Protein AF-A0A7W9LAC8-F1 (afdb_monomer_lite)

Foldseek 3Di:
DDLVVVQVVQLVVCVVVLPQEGAPEQSQDCADAQSNLVSLRHQEYAHHQHAHQDHACDPPPPDPGHHNVSNPNHNYYHHHNYNHPDDPPCVVVNPPDD

Structure (mmCIF, N/CA/C/O backbone):
data_AF-A0A7W9LAC8-F1
#
_entry.id   AF-A0A7W9LAC8-F1
#
loop_
_atom_site.group_PDB
_atom_site.id
_atom_site.type_symbol
_atom_site.label_atom_id
_atom_site.label_alt_id
_atom_site.label_comp_id
_atom_site.label_asym_id
_atom_site.label_entity_id
_atom_site.label_seq_id
_atom_site.pdbx_PDB_ins_code
_atom_site.Cartn_x
_atom_site.Cartn_y
_atom_site.Cartn_z
_atom_site.occupancy
_atom_site.B_iso_or_equiv
_atom_site.auth_seq_id
_atom_site.auth_comp_id
_atom_site.auth_asym_id
_atom_site.auth_atom_id
_atom_site.pdbx_PDB_model_num
ATOM 1 N N . MET A 1 1 ? -6.932 11.585 -19.093 1.00 49.31 1 MET A N 1
ATOM 2 C CA . MET A 1 1 ? -7.030 11.141 -17.689 1.00 49.31 1 MET A CA 1
ATOM 3 C C . MET A 1 1 ? -5.763 10.368 -17.395 1.00 49.31 1 MET A C 1
ATOM 5 O O . MET A 1 1 ? -5.555 9.341 -18.028 1.00 49.31 1 MET A O 1
ATOM 9 N N . SER A 1 2 ? -4.877 10.918 -16.569 1.00 64.19 2 SER A N 1
ATOM 10 C CA . SER A 1 2 ? -3.632 10.247 -16.183 1.00 64.19 2 SER A CA 1
ATOM 11 C C . SER A 1 2 ? -3.928 9.167 -15.140 1.00 64.19 2 SER A C 1
ATOM 13 O O . SER A 1 2 ? -4.868 9.310 -14.357 1.00 64.19 2 SER A O 1
ATOM 15 N N . LEU A 1 3 ? -3.148 8.085 -15.156 1.00 63.03 3 LEU A N 1
ATOM 16 C CA . LEU A 1 3 ? -3.225 6.961 -14.210 1.00 63.03 3 LEU A CA 1
ATOM 17 C C . LEU A 1 3 ? -3.219 7.452 -12.750 1.00 63.03 3 LEU A C 1
ATOM 19 O O . LEU A 1 3 ? -4.052 7.048 -11.942 1.00 63.03 3 LEU A O 1
ATOM 23 N N . ASP A 1 4 ? -2.346 8.425 -12.495 1.00 68.12 4 ASP A N 1
ATOM 24 C CA . ASP A 1 4 ? -2.119 9.121 -11.229 1.00 68.12 4 ASP A CA 1
ATOM 25 C C . ASP A 1 4 ? -3.419 9.665 -10.609 1.00 68.12 4 ASP A C 1
ATOM 27 O O . ASP A 1 4 ? -3.794 9.316 -9.493 1.00 68.12 4 ASP A O 1
ATOM 31 N N . SER A 1 5 ? -4.232 10.365 -11.406 1.00 78.06 5 SER A N 1
ATOM 32 C CA . SER A 1 5 ? -5.476 10.981 -10.931 1.00 78.06 5 SER A CA 1
ATOM 33 C C . SER A 1 5 ? -6.556 9.966 -10.534 1.00 78.06 5 SER A C 1
ATOM 35 O O . SER A 1 5 ? -7.478 10.296 -9.791 1.00 78.06 5 SER A O 1
ATOM 37 N N . THR A 1 6 ? -6.501 8.733 -11.052 1.00 86.88 6 THR A N 1
ATOM 38 C CA . THR A 1 6 ? -7.471 7.686 -10.679 1.00 86.88 6 THR A CA 1
ATOM 39 C C . THR A 1 6 ? -7.117 7.074 -9.332 1.00 86.88 6 THR A C 1
ATOM 41 O O . THR A 1 6 ? -8.005 6.805 -8.522 1.00 86.88 6 THR A O 1
ATOM 44 N N . VAL A 1 7 ? -5.822 6.880 -9.109 1.00 86.62 7 VAL A N 1
ATOM 45 C CA . VAL A 1 7 ? -5.238 6.308 -7.900 1.00 86.62 7 VAL A CA 1
ATOM 46 C C . VAL A 1 7 ? -5.436 7.260 -6.728 1.00 86.62 7 VAL A C 1
ATOM 48 O O . VAL A 1 7 ? -6.060 6.877 -5.740 1.00 86.62 7 VAL A O 1
ATOM 51 N N . GLU A 1 8 ? -5.023 8.520 -6.884 1.00 86.94 8 GLU A N 1
ATOM 52 C CA . GLU A 1 8 ? -5.220 9.565 -5.874 1.00 86.94 8 GLU A CA 1
ATOM 53 C C . GLU A 1 8 ? -6.693 9.707 -5.495 1.00 86.94 8 GLU A C 1
ATOM 55 O O . GLU A 1 8 ? -7.033 9.800 -4.320 1.00 86.94 8 GLU A O 1
ATOM 60 N N . ARG A 1 9 ? -7.596 9.642 -6.481 1.00 89.62 9 ARG A N 1
ATOM 61 C CA . ARG A 1 9 ? -9.035 9.720 -6.222 1.00 89.62 9 ARG A CA 1
ATOM 62 C C . ARG A 1 9 ? -9.536 8.553 -5.372 1.00 89.62 9 ARG A C 1
ATOM 64 O O . ARG A 1 9 ? -10.352 8.780 -4.488 1.00 89.62 9 ARG A O 1
ATOM 71 N N . ARG A 1 10 ? -9.080 7.322 -5.632 1.00 90.44 10 ARG A N 1
ATOM 72 C CA . ARG A 1 10 ? -9.482 6.147 -4.838 1.00 90.44 10 ARG A CA 1
ATOM 73 C C . ARG A 1 10 ? -8.922 6.203 -3.418 1.00 90.44 10 ARG A C 1
ATOM 75 O O . ARG A 1 10 ? -9.645 5.876 -2.485 1.00 90.44 10 ARG A O 1
ATOM 82 N N . ILE A 1 11 ? -7.687 6.672 -3.254 1.00 88.94 11 ILE A N 1
ATOM 83 C CA . ILE A 1 11 ? -7.063 6.878 -1.939 1.00 88.94 11 ILE A CA 1
ATOM 84 C C . ILE A 1 11 ? -7.814 7.960 -1.157 1.00 88.94 11 ILE A C 1
ATOM 86 O O . ILE A 1 11 ? -8.240 7.719 -0.034 1.00 88.94 11 ILE A O 1
ATOM 90 N N . ALA A 1 12 ? -8.046 9.126 -1.765 1.00 90.31 12 ALA A N 1
ATOM 91 C CA . ALA A 1 12 ? -8.780 10.221 -1.137 1.00 90.31 12 ALA A CA 1
ATOM 92 C C . ALA A 1 12 ? -10.215 9.816 -0.773 1.00 90.31 12 ALA A C 1
ATOM 94 O O . ALA A 1 12 ? -10.725 10.206 0.277 1.00 90.31 12 ALA A O 1
ATOM 95 N N . GLN A 1 13 ? -10.856 9.009 -1.621 1.00 90.88 13 GLN A N 1
ATOM 96 C CA . GLN A 1 13 ? -12.164 8.439 -1.336 1.00 90.88 13 GLN A CA 1
ATOM 97 C C . GLN A 1 13 ? -12.107 7.490 -0.132 1.00 90.88 13 GLN A C 1
ATOM 99 O O . GLN A 1 13 ? -12.872 7.686 0.804 1.00 90.88 13 GLN A O 1
ATOM 104 N N . ALA A 1 14 ? -11.177 6.532 -0.107 1.00 90.31 14 ALA A N 1
ATOM 105 C CA . ALA A 1 14 ? -11.012 5.616 1.022 1.00 90.31 14 ALA A CA 1
ATOM 106 C C . ALA A 1 14 ? -10.705 6.356 2.333 1.00 90.31 14 ALA A C 1
ATOM 108 O O . ALA A 1 14 ? -11.239 5.992 3.375 1.00 90.31 14 ALA A O 1
ATOM 109 N N . LEU A 1 15 ? -9.917 7.432 2.278 1.00 87.94 15 LEU A N 1
ATOM 110 C CA . LEU A 1 15 ? -9.624 8.277 3.435 1.00 87.94 15 LEU A CA 1
ATOM 111 C C . LEU A 1 15 ? -10.872 9.030 3.919 1.00 87.94 15 LEU A C 1
ATOM 113 O O . LEU A 1 15 ? -11.128 9.111 5.115 1.00 87.94 15 LEU A O 1
ATOM 117 N N . THR A 1 16 ? -11.664 9.566 2.987 1.00 89.50 16 THR A N 1
ATOM 118 C CA . THR A 1 16 ? -12.892 10.321 3.295 1.00 89.50 16 THR A CA 1
ATOM 119 C C . THR A 1 16 ? -13.995 9.415 3.838 1.00 89.50 16 THR A C 1
ATOM 121 O O . THR A 1 16 ? -14.729 9.806 4.742 1.00 89.50 16 THR A O 1
ATOM 124 N N . GLU A 1 17 ? -14.121 8.212 3.285 1.00 90.19 17 GLU A N 1
ATOM 125 C CA . GLU A 1 17 ? -15.122 7.221 3.689 1.00 90.19 17 GLU A CA 1
ATOM 126 C C . GLU A 1 17 ? -14.640 6.338 4.846 1.00 90.19 17 GLU A C 1
ATOM 128 O O . GLU A 1 17 ? -15.409 5.515 5.335 1.00 90.19 17 GLU A O 1
ATOM 133 N N . ASN A 1 18 ? -13.392 6.522 5.293 1.00 86.69 18 ASN A N 1
ATOM 134 C CA . ASN A 1 18 ? -12.725 5.677 6.280 1.00 86.69 18 ASN A CA 1
ATOM 135 C C . ASN A 1 18 ? -12.894 4.185 5.944 1.00 86.69 18 ASN A C 1
ATOM 137 O O . ASN A 1 18 ? -13.268 3.377 6.793 1.00 86.69 18 ASN A O 1
ATOM 141 N N . ALA A 1 19 ? -12.693 3.857 4.668 1.00 89.19 19 ALA A N 1
ATOM 142 C CA . ALA A 1 19 ? -12.934 2.528 4.143 1.00 89.19 19 ALA A CA 1
ATOM 143 C C . ALA A 1 19 ? -11.955 1.527 4.759 1.00 89.19 19 ALA A C 1
ATOM 145 O O . ALA A 1 19 ? -10.764 1.806 4.853 1.00 89.19 19 ALA A O 1
ATOM 146 N N . ASP A 1 20 ? -12.445 0.336 5.090 1.00 90.56 20 ASP A N 1
ATOM 147 C CA . ASP A 1 20 ? -11.596 -0.773 5.530 1.00 90.56 20 ASP A CA 1
ATOM 148 C C . ASP A 1 20 ? -10.841 -1.411 4.349 1.00 90.56 20 ASP A C 1
ATOM 150 O O . ASP A 1 20 ? -9.792 -2.023 4.517 1.00 90.56 20 ASP A O 1
ATOM 154 N N . VAL A 1 21 ? -11.359 -1.259 3.126 1.00 90.75 21 VAL A N 1
ATOM 155 C CA . VAL A 1 21 ? -10.835 -1.920 1.925 1.00 90.75 21 VAL A CA 1
ATOM 156 C C . VAL A 1 21 ? -10.465 -0.895 0.861 1.00 90.75 21 VAL A C 1
ATOM 158 O O . VAL A 1 21 ? -11.325 -0.171 0.357 1.00 90.75 21 VAL A O 1
ATOM 161 N N . LEU A 1 22 ? -9.198 -0.892 0.445 1.00 91.06 22 LEU A N 1
ATOM 162 C CA . LEU A 1 22 ? -8.709 -0.107 -0.683 1.00 91.06 22 LEU A CA 1
ATOM 163 C C . LEU A 1 22 ? -8.446 -1.012 -1.892 1.00 91.06 22 LEU A C 1
ATOM 165 O O . LEU A 1 22 ? -7.498 -1.795 -1.918 1.00 91.06 22 LEU A O 1
ATOM 169 N N . ASP A 1 23 ? -9.259 -0.859 -2.936 1.00 91.19 23 ASP A N 1
ATOM 170 C CA . ASP A 1 23 ? -9.032 -1.514 -4.225 1.00 91.19 23 ASP A CA 1
ATOM 171 C C . ASP A 1 23 ? -8.273 -0.569 -5.164 1.00 91.19 23 ASP A C 1
ATOM 173 O O . ASP A 1 23 ? -8.758 0.505 -5.515 1.00 91.19 23 ASP A O 1
ATOM 177 N N . LEU A 1 24 ? -7.092 -0.976 -5.612 1.00 89.25 24 LEU A N 1
ATOM 178 C CA . LEU A 1 24 ? -6.276 -0.332 -6.644 1.00 89.25 24 LEU A CA 1
ATOM 179 C C . LEU A 1 24 ? -5.939 -1.324 -7.771 1.00 89.25 24 LEU A C 1
ATOM 181 O O . LEU A 1 24 ? -4.929 -1.186 -8.462 1.00 89.25 24 LEU A O 1
ATOM 185 N N . ALA A 1 25 ? -6.780 -2.337 -7.965 1.00 89.88 25 ALA A N 1
ATOM 186 C CA . ALA A 1 25 ? -6.556 -3.397 -8.930 1.00 89.88 25 ALA A CA 1
ATOM 187 C C . ALA A 1 25 ? -6.660 -2.903 -10.381 1.00 89.88 25 ALA A C 1
ATOM 189 O O . ALA A 1 25 ? -7.532 -2.097 -10.716 1.00 89.88 25 ALA A O 1
ATOM 190 N N . GLY A 1 26 ? -5.819 -3.434 -11.273 1.00 88.75 26 GLY A N 1
ATOM 191 C CA . GLY A 1 26 ? -5.937 -3.168 -12.713 1.00 88.75 26 GLY A CA 1
ATOM 192 C C . GLY A 1 26 ? -5.560 -1.746 -13.135 1.00 88.75 26 GLY A C 1
ATOM 193 O O . GLY A 1 26 ? -5.883 -1.328 -14.249 1.00 88.75 26 GLY A O 1
ATOM 194 N N . LEU A 1 27 ? -4.894 -0.986 -12.266 1.00 88.19 27 LEU A N 1
ATOM 195 C CA . LEU A 1 27 ? -4.510 0.402 -12.510 1.00 88.19 27 LEU A CA 1
ATOM 196 C C . LEU A 1 27 ? -3.126 0.539 -13.148 1.00 88.19 27 LEU A C 1
ATOM 198 O O . LEU A 1 27 ? -2.624 1.649 -13.209 1.00 88.19 27 LEU A O 1
ATOM 202 N N . ARG A 1 28 ? -2.513 -0.549 -13.640 1.00 87.25 28 ARG A N 1
ATOM 203 C CA . ARG A 1 28 ? -1.164 -0.562 -14.242 1.00 87.25 28 ARG A CA 1
ATOM 204 C C . ARG A 1 28 ? -0.109 0.157 -13.386 1.00 87.25 28 ARG A C 1
ATOM 206 O O . ARG A 1 28 ? 0.807 0.765 -13.931 1.00 87.25 28 ARG A O 1
ATOM 213 N N . LEU A 1 29 ? -0.249 0.107 -12.061 1.00 83.94 29 LEU A N 1
ATOM 214 C CA . LEU A 1 29 ? 0.738 0.656 -11.136 1.00 83.94 29 LEU A CA 1
ATOM 215 C C . LEU A 1 29 ? 2.074 -0.040 -11.359 1.00 83.94 29 LEU A C 1
ATOM 217 O O . LEU A 1 29 ? 2.146 -1.252 -11.229 1.00 83.94 29 LEU A O 1
ATOM 221 N N . GLU A 1 30 ? 3.125 0.719 -11.639 1.00 83.62 30 GLU A N 1
ATOM 222 C CA . GLU A 1 30 ? 4.500 0.203 -11.593 1.00 83.62 30 GLU A CA 1
ATOM 223 C C . GLU A 1 30 ? 5.035 0.165 -10.154 1.00 83.62 30 GLU A C 1
ATOM 225 O O . GLU A 1 30 ? 5.958 -0.580 -9.836 1.00 83.62 30 GLU A O 1
ATOM 230 N N . ARG A 1 31 ? 4.456 0.996 -9.278 1.00 77.88 31 ARG A N 1
ATOM 231 C CA . ARG A 1 31 ? 4.865 1.205 -7.887 1.00 77.88 31 ARG A CA 1
ATOM 232 C C . ARG A 1 31 ? 3.643 1.498 -7.024 1.00 77.88 31 ARG A C 1
ATOM 234 O O . ARG A 1 31 ? 2.650 2.036 -7.520 1.00 77.88 31 ARG A O 1
ATOM 241 N N . VAL A 1 32 ? 3.730 1.182 -5.735 1.00 79.00 32 VAL A N 1
ATOM 242 C CA . VAL A 1 32 ? 2.701 1.571 -4.764 1.00 79.00 32 VAL A CA 1
ATOM 243 C C . VAL A 1 32 ? 2.856 3.069 -4.447 1.00 79.00 32 VAL A C 1
ATOM 245 O O . VAL A 1 32 ? 3.973 3.519 -4.197 1.00 79.00 32 VAL A O 1
ATOM 248 N N . PRO A 1 33 ? 1.784 3.873 -4.503 1.00 79.00 33 PRO A N 1
ATOM 249 C CA . PRO A 1 33 ? 1.849 5.316 -4.250 1.00 79.00 33 PRO A CA 1
ATOM 250 C C . PRO A 1 33 ? 2.019 5.639 -2.755 1.00 79.00 33 PRO A C 1
ATOM 252 O O . PRO A 1 33 ? 1.436 4.971 -1.900 1.00 79.00 33 PRO A O 1
ATOM 255 N N . GLU A 1 34 ? 2.762 6.706 -2.426 1.00 76.69 34 GLU A N 1
ATOM 256 C CA . GLU A 1 34 ? 3.060 7.064 -1.024 1.00 76.69 34 GLU A CA 1
ATOM 257 C C . GLU A 1 34 ? 1.816 7.440 -0.219 1.00 76.69 34 GLU A C 1
ATOM 259 O O . GLU A 1 34 ? 1.767 7.163 0.975 1.00 76.69 34 GLU A O 1
ATOM 264 N N . SER A 1 35 ? 0.801 8.018 -0.863 1.00 81.06 35 SER A N 1
ATOM 265 C CA . SER A 1 35 ? -0.435 8.457 -0.206 1.00 81.06 35 SER A CA 1
ATOM 266 C C . SER A 1 35 ? -1.224 7.305 0.419 1.00 81.06 35 SER A C 1
ATOM 268 O O . SER A 1 35 ? -2.034 7.535 1.310 1.00 81.06 35 SER A O 1
ATOM 270 N N . VAL A 1 36 ? -0.968 6.051 0.020 1.00 81.25 36 VAL A N 1
ATOM 271 C CA . VAL A 1 36 ? -1.574 4.882 0.679 1.00 81.25 36 VAL A CA 1
ATOM 272 C C . VAL A 1 36 ? -1.158 4.807 2.149 1.00 81.25 36 VAL A C 1
ATOM 274 O O . VAL A 1 36 ? -1.961 4.377 2.965 1.00 81.25 36 VAL A O 1
ATOM 277 N N . ARG A 1 37 ? 0.029 5.305 2.531 1.00 78.44 37 ARG A N 1
ATOM 278 C CA . ARG A 1 37 ? 0.477 5.319 3.936 1.00 78.44 37 ARG A CA 1
ATOM 279 C C . ARG A 1 37 ? -0.443 6.113 4.868 1.00 78.44 37 ARG A C 1
ATOM 281 O O . ARG A 1 37 ? -0.373 5.927 6.076 1.00 78.44 37 ARG A O 1
ATOM 288 N N . GLU A 1 38 ? -1.239 7.036 4.326 1.00 81.81 38 GLU A N 1
ATOM 289 C CA . GLU A 1 38 ? -2.169 7.858 5.109 1.00 81.81 38 GLU A CA 1
ATOM 290 C C . GLU A 1 38 ? -3.428 7.079 5.510 1.00 81.81 38 GLU A C 1
ATOM 292 O O . GLU A 1 38 ? -4.142 7.481 6.426 1.00 81.81 38 GLU A O 1
ATOM 297 N N . LEU A 1 39 ? -3.686 5.937 4.865 1.00 84.62 39 LEU A N 1
ATOM 298 C CA . LEU A 1 39 ? -4.822 5.064 5.138 1.00 84.62 39 LEU A CA 1
ATOM 299 C C . LEU A 1 39 ? -4.528 4.142 6.328 1.00 84.62 39 LEU A C 1
ATOM 301 O O . LEU A 1 39 ? -4.507 2.926 6.208 1.00 84.62 39 LEU A O 1
ATOM 305 N N . THR A 1 40 ? -4.310 4.703 7.511 1.00 82.88 40 THR A N 1
ATOM 306 C CA . THR A 1 40 ? -3.946 3.923 8.712 1.00 82.88 40 THR A CA 1
ATOM 307 C C . THR A 1 40 ? -5.044 2.955 9.186 1.00 82.88 40 THR A C 1
ATOM 309 O O . THR A 1 40 ? -4.775 2.042 9.970 1.00 82.88 40 THR A O 1
ATOM 312 N N . GLY A 1 41 ? -6.280 3.149 8.714 1.00 84.12 41 GLY A N 1
ATOM 313 C CA . GLY A 1 41 ? -7.454 2.355 9.074 1.00 84.12 41 GLY A CA 1
ATOM 314 C C . GLY A 1 41 ? -7.837 1.246 8.093 1.00 84.12 41 GLY A C 1
ATOM 315 O O . GLY A 1 41 ? -8.778 0.523 8.398 1.00 84.12 41 GLY A O 1
ATOM 316 N N . ILE A 1 42 ? -7.163 1.093 6.942 1.00 89.62 42 ILE A N 1
ATOM 317 C CA . ILE A 1 42 ? -7.510 -0.003 6.021 1.00 89.62 42 ILE A CA 1
ATOM 318 C C . ILE A 1 42 ? -7.021 -1.339 6.580 1.00 89.62 42 ILE A C 1
ATOM 320 O O . ILE A 1 42 ? -5.894 -1.445 7.062 1.00 89.62 42 ILE A O 1
ATOM 324 N N . THR A 1 43 ? -7.861 -2.358 6.455 1.00 88.62 43 THR A N 1
ATOM 325 C CA . THR A 1 43 ? -7.545 -3.753 6.765 1.00 88.62 43 THR A CA 1
ATOM 326 C C . THR A 1 43 ? -7.210 -4.548 5.512 1.00 88.62 43 THR A C 1
ATOM 328 O O . THR A 1 43 ? -6.455 -5.510 5.595 1.00 88.62 43 THR A O 1
ATOM 331 N N . GLN A 1 44 ? -7.690 -4.136 4.333 1.00 88.19 44 GLN A N 1
ATOM 332 C CA . GLN A 1 44 ? -7.416 -4.838 3.076 1.00 88.19 44 GLN A CA 1
ATOM 333 C C . GLN A 1 44 ? -6.932 -3.888 1.977 1.00 88.19 44 GLN A C 1
ATOM 335 O O . GLN A 1 44 ? -7.581 -2.886 1.668 1.00 88.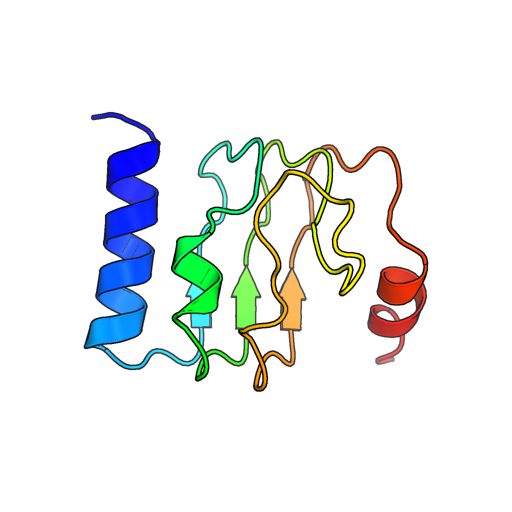19 44 GLN A O 1
ATOM 340 N N . LEU A 1 45 ? -5.828 -4.240 1.318 1.00 88.00 45 LEU A N 1
ATOM 341 C CA . LEU A 1 45 ? -5.261 -3.511 0.185 1.00 88.00 45 LEU A CA 1
ATOM 342 C C . LEU A 1 45 ? -5.138 -4.434 -1.028 1.00 88.00 45 LEU A C 1
ATOM 344 O O . LEU A 1 45 ? -4.349 -5.374 -1.039 1.00 88.00 45 LEU A O 1
ATOM 348 N N . ARG A 1 46 ? -5.891 -4.137 -2.091 1.00 89.75 46 ARG A N 1
ATOM 349 C CA . ARG A 1 46 ? -5.878 -4.921 -3.333 1.00 89.75 46 ARG A CA 1
ATOM 350 C C . ARG A 1 46 ? -5.129 -4.189 -4.431 1.00 89.75 46 ARG A C 1
ATOM 352 O O . ARG A 1 46 ? -5.616 -3.219 -4.997 1.00 89.75 46 ARG A O 1
ATOM 359 N N . LEU A 1 47 ? -3.965 -4.706 -4.782 1.00 86.31 47 LEU A N 1
ATOM 360 C CA . LEU A 1 47 ? -3.075 -4.233 -5.838 1.00 86.31 47 LEU A CA 1
ATOM 361 C C . LEU A 1 47 ? -2.969 -5.234 -6.996 1.00 86.31 47 LEU A C 1
ATOM 363 O O . LEU A 1 47 ? -2.057 -5.128 -7.816 1.00 86.31 47 LEU A O 1
ATOM 367 N N . ARG A 1 48 ? -3.891 -6.193 -7.101 1.00 87.12 48 ARG A N 1
ATOM 368 C CA . ARG A 1 48 ? -3.865 -7.217 -8.150 1.00 87.12 48 ARG A CA 1
ATOM 369 C C . ARG A 1 48 ? -3.918 -6.659 -9.578 1.00 87.12 48 ARG A C 1
ATOM 371 O O . ARG A 1 48 ? -4.507 -5.606 -9.825 1.00 87.12 48 ARG A O 1
ATOM 378 N N . PHE A 1 49 ? -3.376 -7.403 -10.539 1.00 89.44 49 PHE A N 1
ATOM 379 C CA . PHE A 1 49 ? -3.357 -7.038 -11.965 1.00 89.44 49 PHE A CA 1
ATOM 380 C C . PHE A 1 49 ? -2.727 -5.661 -12.246 1.00 89.44 49 PHE A C 1
ATOM 382 O O . PHE A 1 49 ? -3.210 -4.900 -13.089 1.00 89.44 49 PHE A O 1
ATOM 389 N N . ASN A 1 50 ? -1.666 -5.316 -11.522 1.00 88.88 50 ASN A N 1
ATOM 390 C CA . ASN A 1 50 ? -0.857 -4.134 -11.799 1.00 88.88 50 ASN A CA 1
ATOM 391 C C . ASN A 1 50 ? 0.488 -4.544 -12.435 1.00 88.88 50 ASN A C 1
ATOM 393 O O . ASN A 1 50 ? 0.664 -5.676 -12.874 1.00 88.88 50 ASN A O 1
ATOM 397 N N . LEU A 1 51 ? 1.409 -3.595 -12.578 1.00 87.12 51 LEU A N 1
ATOM 398 C CA . LEU A 1 51 ? 2.751 -3.800 -13.132 1.00 87.12 51 LEU A CA 1
ATOM 399 C C . LEU A 1 51 ? 3.817 -3.628 -12.042 1.00 87.12 51 LEU A C 1
ATOM 401 O O . LEU A 1 51 ? 4.939 -3.220 -12.331 1.00 87.12 51 LEU A O 1
ATOM 405 N N . ILE A 1 52 ? 3.448 -3.885 -10.783 1.00 83.50 52 ILE A N 1
ATOM 406 C CA . ILE A 1 52 ? 4.315 -3.628 -9.640 1.00 83.50 52 ILE A CA 1
ATOM 407 C C . ILE A 1 52 ? 5.481 -4.603 -9.712 1.00 83.50 52 ILE A C 1
ATOM 409 O O . ILE A 1 52 ? 5.275 -5.810 -9.817 1.00 83.50 52 ILE A O 1
ATOM 413 N N . VAL A 1 53 ? 6.689 -4.057 -9.682 1.00 77.62 53 VAL A N 1
ATOM 414 C CA . VAL A 1 53 ? 7.943 -4.822 -9.707 1.00 77.62 53 VAL A CA 1
ATOM 415 C C . VAL A 1 53 ? 8.516 -5.039 -8.311 1.00 77.62 53 VAL A C 1
ATOM 417 O O . VAL A 1 53 ? 9.135 -6.068 -8.067 1.00 77.62 53 VAL A O 1
ATOM 420 N N . GLU A 1 54 ? 8.244 -4.126 -7.377 1.00 70.38 54 GLU A N 1
ATOM 421 C CA . GLU A 1 54 ? 8.602 -4.265 -5.964 1.00 70.38 54 GLU A CA 1
ATOM 422 C C . GLU A 1 54 ? 7.449 -3.802 -5.067 1.00 70.38 54 GLU A C 1
ATOM 424 O O . GLU A 1 54 ? 6.782 -2.803 -5.360 1.00 70.38 54 GLU A O 1
ATOM 429 N N . VAL A 1 55 ? 7.226 -4.502 -3.952 1.00 66.00 55 VAL A N 1
ATOM 430 C CA . VAL A 1 55 ? 6.315 -4.036 -2.900 1.00 66.00 55 VAL A CA 1
ATOM 431 C C . VAL A 1 55 ? 7.158 -3.477 -1.748 1.00 66.00 55 VAL A C 1
ATOM 433 O O . VAL A 1 55 ? 7.758 -4.253 -1.001 1.00 66.00 55 VAL A O 1
ATOM 436 N N . PRO A 1 56 ? 7.237 -2.148 -1.586 1.00 60.69 56 PRO A N 1
ATOM 437 C CA . PRO A 1 56 ? 8.040 -1.523 -0.538 1.00 60.69 56 PRO A CA 1
ATOM 438 C C . PRO A 1 56 ? 7.390 -1.704 0.845 1.00 60.69 56 PRO A C 1
ATOM 440 O O . PRO A 1 56 ? 6.543 -0.918 1.272 1.00 60.69 56 PRO A O 1
ATOM 443 N N . ILE A 1 57 ? 7.789 -2.754 1.568 1.00 57.56 57 ILE A N 1
ATOM 444 C CA . ILE A 1 57 ? 7.356 -2.998 2.966 1.00 57.56 57 ILE A CA 1
ATOM 445 C C . ILE A 1 57 ? 8.541 -2.981 3.946 1.00 57.56 57 ILE A C 1
ATOM 447 O O . ILE A 1 57 ? 8.427 -3.345 5.112 1.00 57.56 57 ILE A O 1
ATOM 451 N N . GLY A 1 58 ? 9.702 -2.502 3.497 1.00 48.19 58 GLY A N 1
ATOM 452 C CA . GLY A 1 58 ? 10.865 -2.305 4.353 1.00 48.19 58 GLY A CA 1
ATOM 453 C C . GLY A 1 58 ? 10.737 -1.046 5.215 1.00 48.19 58 GLY A C 1
ATOM 454 O O . GLY A 1 58 ? 10.555 0.055 4.702 1.00 48.19 58 GLY A O 1
ATOM 455 N N . TRP A 1 59 ? 10.921 -1.203 6.529 1.00 46.47 59 TRP A N 1
ATOM 456 C CA . TRP A 1 59 ? 11.360 -0.147 7.461 1.00 46.47 59 TRP A CA 1
ATOM 457 C C . TRP A 1 59 ? 12.803 0.306 7.174 1.00 46.47 59 TRP A C 1
ATOM 459 O O . TRP A 1 59 ? 13.324 1.216 7.823 1.00 46.47 59 TRP A O 1
ATOM 469 N N . GLU A 1 60 ? 13.465 -0.333 6.207 1.00 43.28 60 GLU A N 1
ATOM 470 C CA . GLU A 1 60 ? 14.759 0.093 5.714 1.00 43.28 60 GLU A CA 1
ATOM 471 C C . GLU A 1 60 ? 14.647 1.447 5.021 1.00 43.28 60 GLU A C 1
ATOM 473 O O . GLU A 1 60 ? 14.141 1.584 3.913 1.00 43.28 60 GLU A O 1
ATOM 478 N N . SER A 1 61 ? 1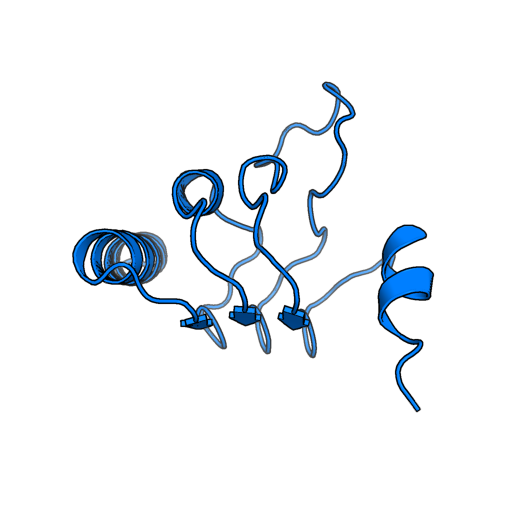5.229 2.449 5.670 1.00 44.28 61 SER A N 1
ATOM 479 C CA . SER A 1 61 ? 15.389 3.820 5.183 1.00 44.28 61 SER A CA 1
ATOM 480 C C . SER A 1 61 ? 16.126 3.948 3.832 1.00 44.28 61 SER A C 1
ATOM 482 O O . SER A 1 61 ? 16.307 5.069 3.360 1.00 44.28 61 SER A O 1
ATOM 484 N N . SER A 1 62 ? 16.577 2.838 3.236 1.00 48.81 62 SER A N 1
ATOM 485 C CA . SER A 1 62 ? 17.276 2.778 1.948 1.00 48.81 62 SER A CA 1
ATOM 486 C C . SER A 1 62 ? 16.369 2.497 0.751 1.00 48.81 62 SER A C 1
ATOM 488 O O . SER A 1 62 ? 16.851 2.637 -0.373 1.00 48.81 62 SER A O 1
ATOM 490 N N . VAL A 1 63 ? 15.091 2.130 0.932 1.00 51.84 63 VAL A N 1
ATOM 491 C CA . VAL A 1 63 ? 14.193 1.997 -0.227 1.00 51.84 63 VAL A CA 1
ATOM 492 C C . VAL A 1 63 ? 13.772 3.390 -0.722 1.00 51.84 63 VAL A C 1
ATOM 494 O O . VAL A 1 63 ? 13.184 4.164 0.033 1.00 51.84 63 VAL A O 1
ATOM 497 N N . PRO A 1 64 ? 14.070 3.760 -1.983 1.00 47.44 64 PRO A N 1
ATOM 498 C CA . PRO A 1 64 ? 13.748 5.084 -2.519 1.00 47.44 64 PRO A CA 1
ATOM 499 C C . PRO A 1 64 ? 12.255 5.264 -2.852 1.00 47.44 64 PRO A C 1
ATOM 501 O O . PRO A 1 64 ? 11.866 6.332 -3.330 1.00 47.44 64 PRO A O 1
ATOM 504 N N . TYR A 1 65 ? 11.416 4.247 -2.619 1.00 50.88 65 TYR A N 1
ATOM 505 C CA . TYR A 1 65 ? 9.994 4.251 -2.959 1.00 50.88 65 TYR A CA 1
ATOM 506 C C . TYR A 1 65 ? 9.098 3.940 -1.746 1.00 50.88 65 TYR A C 1
ATOM 508 O O . TYR A 1 65 ? 9.505 3.285 -0.792 1.00 50.88 65 TYR A O 1
ATOM 516 N N . ALA A 1 66 ? 7.885 4.498 -1.800 1.00 54.31 66 ALA A N 1
ATOM 517 C CA . ALA A 1 66 ? 6.850 4.599 -0.766 1.00 54.31 66 ALA A CA 1
ATOM 518 C C . ALA A 1 66 ? 6.776 3.458 0.265 1.00 54.31 66 ALA A C 1
ATOM 520 O O . ALA A 1 66 ? 6.412 2.351 -0.079 1.00 54.31 66 ALA A O 1
ATOM 521 N N . SER A 1 67 ? 6.986 3.732 1.553 1.00 61.78 67 SER A N 1
ATOM 522 C CA . SER A 1 67 ? 6.834 2.713 2.603 1.00 61.78 67 SER A CA 1
ATOM 523 C C . SER A 1 67 ? 5.363 2.465 2.973 1.00 61.78 67 SER A C 1
ATOM 525 O O . SER A 1 67 ? 4.630 3.413 3.267 1.00 61.78 67 SER A O 1
ATOM 527 N N . LEU A 1 68 ? 4.950 1.194 3.048 1.00 67.56 68 LEU A N 1
ATOM 528 C CA . LEU A 1 68 ? 3.655 0.781 3.616 1.00 67.56 68 LEU A CA 1
ATOM 529 C C . LEU A 1 68 ? 3.617 0.795 5.155 1.00 67.56 68 LEU A C 1
ATOM 531 O O . LEU A 1 68 ? 2.604 0.430 5.742 1.00 67.56 68 LEU A O 1
ATOM 535 N N . ALA A 1 69 ? 4.673 1.275 5.822 1.00 63.41 69 ALA A N 1
ATOM 536 C CA . ALA A 1 69 ? 4.770 1.320 7.285 1.00 63.41 69 ALA A CA 1
ATOM 537 C C . ALA A 1 69 ? 3.650 2.117 7.990 1.00 63.41 69 ALA A C 1
ATOM 539 O O . ALA A 1 69 ? 3.465 1.968 9.194 1.00 63.41 69 ALA A O 1
ATOM 540 N N . GLY A 1 70 ? 2.906 2.965 7.271 1.00 65.69 70 GLY A N 1
ATOM 541 C CA . GLY A 1 70 ? 1.746 3.681 7.819 1.00 65.69 70 GLY A CA 1
ATOM 542 C C . GLY A 1 70 ? 0.482 2.825 7.959 1.00 65.69 70 GLY A C 1
ATOM 543 O O . GLY A 1 70 ? -0.429 3.193 8.696 1.00 65.69 70 GLY A O 1
ATOM 544 N N . LEU A 1 71 ? 0.419 1.670 7.297 1.00 76.19 71 LEU A N 1
ATOM 545 C CA . LEU A 1 71 ? -0.750 0.794 7.290 1.00 76.19 71 LEU A CA 1
ATOM 546 C C . LEU A 1 71 ? -0.767 -0.139 8.510 1.00 76.19 71 LEU A C 1
ATOM 548 O O . LEU A 1 71 ? -0.681 -1.356 8.381 1.00 76.19 71 LEU A O 1
ATOM 552 N N . SER A 1 72 ? -0.860 0.430 9.712 1.00 75.75 72 SER A N 1
ATOM 553 C CA . SER A 1 72 ? -0.773 -0.330 10.969 1.00 75.75 72 SER A CA 1
ATOM 554 C C . SER A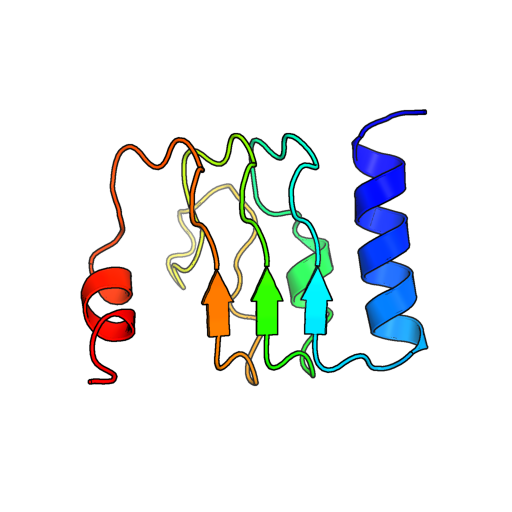 1 72 ? -1.884 -1.362 11.171 1.00 75.75 72 SER A C 1
ATOM 556 O O . SER A 1 72 ? -1.722 -2.263 11.987 1.00 75.75 72 SER A O 1
ATOM 558 N N . SER A 1 73 ? -3.011 -1.199 10.476 1.00 83.25 73 SER A N 1
ATOM 559 C CA . SER A 1 73 ? -4.203 -2.045 10.614 1.00 83.25 73 SER A CA 1
ATOM 560 C C . SER A 1 73 ? -4.376 -3.024 9.449 1.00 83.25 73 SER A C 1
ATOM 562 O O . SER A 1 73 ? -5.403 -3.689 9.381 1.00 83.25 73 SER A O 1
ATOM 564 N N . LEU A 1 74 ? -3.412 -3.091 8.521 1.00 82.44 74 LEU A N 1
ATOM 565 C CA . LEU A 1 74 ? -3.519 -3.930 7.332 1.00 82.44 74 LEU A CA 1
ATOM 566 C C . LEU A 1 74 ? -3.378 -5.408 7.698 1.00 82.44 74 LEU A C 1
ATOM 568 O O . LEU A 1 74 ? -2.353 -5.830 8.226 1.00 82.44 74 LEU A O 1
ATOM 572 N N . GLU A 1 75 ? -4.401 -6.181 7.361 1.00 84.06 75 GLU A N 1
ATOM 573 C CA . GLU A 1 75 ? -4.478 -7.627 7.563 1.00 84.06 75 GLU A CA 1
ATOM 574 C C . GLU A 1 75 ? -4.276 -8.378 6.240 1.00 84.06 75 GLU A C 1
ATOM 576 O O . GLU A 1 75 ? -3.631 -9.421 6.211 1.00 84.06 75 GLU A O 1
ATOM 581 N N . GLU A 1 76 ? -4.771 -7.828 5.124 1.00 83.25 76 GLU A N 1
ATOM 582 C CA . GLU A 1 76 ? -4.725 -8.468 3.807 1.00 83.25 76 GLU A CA 1
ATOM 583 C C . GLU A 1 76 ? -4.061 -7.564 2.760 1.00 83.25 76 GLU A C 1
ATOM 585 O O . GLU A 1 76 ? -4.469 -6.420 2.539 1.00 83.25 76 GLU A O 1
ATOM 590 N N . LEU A 1 77 ? -3.067 -8.104 2.054 1.00 82.88 77 LEU A N 1
ATOM 591 C CA . LEU A 1 77 ? -2.401 -7.445 0.934 1.00 82.88 77 LEU A CA 1
ATOM 592 C C . LEU A 1 77 ? -2.410 -8.354 -0.297 1.00 82.88 77 LEU A C 1
ATOM 594 O O . LEU A 1 77 ? -1.621 -9.290 -0.397 1.00 82.88 77 LEU A O 1
ATOM 598 N N . ASP A 1 78 ? -3.265 -8.045 -1.269 1.00 84.44 78 ASP A N 1
ATOM 599 C CA . ASP A 1 78 ? -3.343 -8.800 -2.521 1.00 84.44 78 ASP A CA 1
ATOM 600 C C . ASP A 1 78 ? -2.516 -8.121 -3.616 1.00 84.44 78 ASP A C 1
ATOM 602 O O . ASP A 1 78 ? -2.930 -7.126 -4.209 1.00 84.44 78 ASP A O 1
ATOM 606 N N . VAL A 1 79 ? -1.351 -8.687 -3.923 1.00 79.94 79 VAL A N 1
ATOM 607 C CA . VAL A 1 79 ? -0.463 -8.244 -5.011 1.00 79.94 79 VAL A CA 1
ATOM 608 C C . VAL A 1 79 ? -0.434 -9.239 -6.176 1.00 79.94 79 VAL A C 1
ATOM 610 O O . VAL A 1 79 ? 0.491 -9.234 -6.987 1.00 79.94 79 VAL A O 1
ATOM 613 N N . SER A 1 80 ? -1.463 -10.072 -6.313 1.00 82.81 80 SER A N 1
ATOM 614 C CA . SER A 1 80 ? -1.528 -11.123 -7.333 1.00 82.81 80 SER A CA 1
ATOM 615 C C . SER A 1 80 ? -1.550 -10.571 -8.762 1.00 82.81 80 SER A C 1
ATOM 617 O O . SER A 1 80 ? -2.229 -9.594 -9.069 1.00 82.81 80 SER A O 1
ATOM 619 N N . GLY A 1 81 ? -0.845 -11.213 -9.695 1.00 80.88 81 GLY A N 1
ATOM 620 C CA . GLY A 1 81 ? -0.816 -10.755 -11.091 1.00 80.88 81 GLY A CA 1
ATOM 621 C C . GLY A 1 81 ? -0.078 -9.426 -11.288 1.00 80.88 81 GLY A C 1
ATOM 622 O O . GLY A 1 81 ? -0.422 -8.673 -12.196 1.00 80.88 81 GLY A O 1
ATOM 623 N N . ASN A 1 82 ? 0.891 -9.138 -10.417 1.00 84.44 82 ASN A N 1
ATOM 624 C CA . ASN A 1 82 ? 1.933 -8.136 -10.625 1.00 84.44 82 ASN A CA 1
ATOM 625 C C . ASN A 1 82 ? 3.183 -8.757 -11.262 1.00 84.44 82 ASN A C 1
ATOM 627 O O . ASN A 1 82 ? 3.244 -9.968 -11.468 1.00 84.44 82 ASN A O 1
ATOM 631 N N . ASN A 1 83 ? 4.180 -7.926 -11.563 1.00 83.44 83 ASN A N 1
ATOM 632 C CA . ASN A 1 83 ? 5.457 -8.345 -12.139 1.00 83.44 83 ASN A CA 1
ATOM 633 C C . ASN A 1 83 ? 6.558 -8.406 -11.067 1.00 83.44 83 ASN A C 1
ATOM 635 O O . ASN A 1 83 ? 7.665 -7.922 -11.289 1.00 83.44 83 ASN A O 1
ATOM 639 N N . LEU A 1 84 ? 6.217 -8.938 -9.890 1.00 72.81 84 LEU A N 1
ATOM 640 C CA . LEU A 1 84 ? 7.140 -9.062 -8.765 1.00 72.81 84 LEU A CA 1
ATOM 641 C C . LEU A 1 84 ? 8.229 -10.071 -9.135 1.00 72.81 84 LEU A C 1
ATOM 643 O O . LEU A 1 84 ? 7.949 -11.264 -9.240 1.00 72.81 84 LEU A O 1
ATOM 647 N N . ASP A 1 85 ? 9.439 -9.571 -9.382 1.00 65.81 85 ASP A N 1
ATOM 648 C CA . ASP A 1 85 ? 10.601 -10.396 -9.746 1.00 65.81 85 ASP A CA 1
ATOM 649 C C . ASP A 1 85 ? 11.100 -11.183 -8.524 1.00 65.81 85 ASP A C 1
ATOM 651 O O . ASP A 1 85 ? 11.405 -12.371 -8.605 1.00 65.81 85 ASP A O 1
ATOM 655 N N . GLU A 1 86 ? 11.044 -10.540 -7.355 1.00 57.84 86 GLU A N 1
ATOM 656 C CA . GLU A 1 86 ? 11.242 -11.159 -6.052 1.00 57.84 86 GLU A CA 1
ATOM 657 C C . GLU A 1 86 ? 10.008 -10.919 -5.187 1.00 57.84 86 GLU A C 1
ATOM 659 O O . GLU A 1 86 ? 9.581 -9.783 -4.955 1.00 57.84 86 GLU A O 1
ATOM 664 N N . VAL A 1 87 ? 9.425 -12.010 -4.693 1.00 57.50 87 VAL A N 1
ATOM 665 C CA . VAL A 1 87 ? 8.470 -11.920 -3.596 1.00 57.50 87 VAL A CA 1
ATOM 666 C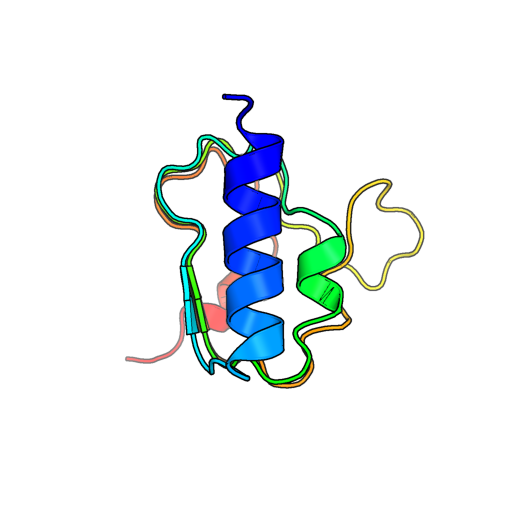 C . VAL A 1 87 ? 9.309 -11.780 -2.320 1.00 57.50 87 VAL A C 1
ATOM 668 O O . VAL A 1 87 ? 10.073 -12.695 -2.012 1.00 57.50 87 VAL A O 1
ATOM 671 N N . PRO A 1 88 ? 9.248 -10.648 -1.602 1.00 57.69 88 PRO A N 1
ATOM 672 C CA . PRO A 1 88 ? 10.073 -10.438 -0.414 1.00 57.69 88 PRO A CA 1
ATOM 673 C C . PRO A 1 88 ? 9.801 -11.510 0.654 1.00 57.69 88 PRO A C 1
ATOM 675 O O . PRO A 1 88 ? 8.681 -12.002 0.761 1.00 57.69 88 PRO A O 1
ATOM 678 N N . GLU A 1 89 ? 10.806 -11.850 1.471 1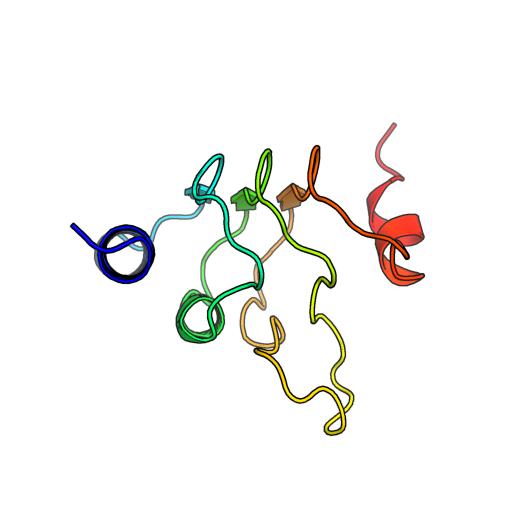.00 54.88 89 GLU A N 1
ATOM 679 C CA . GLU A 1 89 ? 10.738 -12.950 2.457 1.00 54.88 89 GLU A CA 1
ATOM 680 C C . GLU A 1 89 ? 9.503 -12.890 3.375 1.00 54.88 89 GLU A C 1
ATOM 682 O O . GLU A 1 89 ? 8.940 -13.924 3.715 1.00 54.88 89 GLU A O 1
ATOM 687 N N . TRP A 1 90 ? 9.019 -11.694 3.729 1.00 59.06 90 TRP A N 1
ATOM 688 C CA . TRP A 1 90 ? 7.818 -11.533 4.559 1.00 59.06 90 TRP A CA 1
ATOM 689 C C . TRP A 1 90 ? 6.533 -12.016 3.869 1.00 59.06 90 TRP A C 1
ATOM 691 O O . TRP A 1 90 ? 5.588 -12.398 4.547 1.00 59.06 90 TRP A O 1
ATOM 701 N N . ALA A 1 91 ? 6.476 -12.043 2.537 1.00 54.03 91 ALA A N 1
ATOM 702 C CA . ALA A 1 91 ? 5.319 -12.569 1.825 1.00 54.03 91 ALA A CA 1
ATOM 703 C C . ALA A 1 91 ? 5.201 -14.085 1.998 1.00 54.03 91 ALA A C 1
ATOM 705 O O . ALA A 1 91 ? 4.088 -14.592 1.952 1.00 54.03 91 ALA A O 1
ATOM 706 N N . MET A 1 92 ? 6.305 -14.795 2.284 1.00 54.41 92 MET A N 1
ATOM 707 C CA . MET A 1 92 ? 6.228 -16.195 2.721 1.00 54.41 92 MET A CA 1
ATOM 708 C C . MET A 1 92 ? 5.460 -16.344 4.041 1.00 54.41 92 MET A C 1
ATOM 710 O O . MET A 1 92 ? 4.882 -17.396 4.277 1.00 54.41 92 MET A O 1
ATOM 714 N N . TYR A 1 93 ? 5.410 -15.299 4.872 1.00 51.47 93 TYR A N 1
ATOM 715 C CA . TYR A 1 93 ? 4.665 -15.301 6.132 1.00 51.47 93 TYR A CA 1
ATOM 716 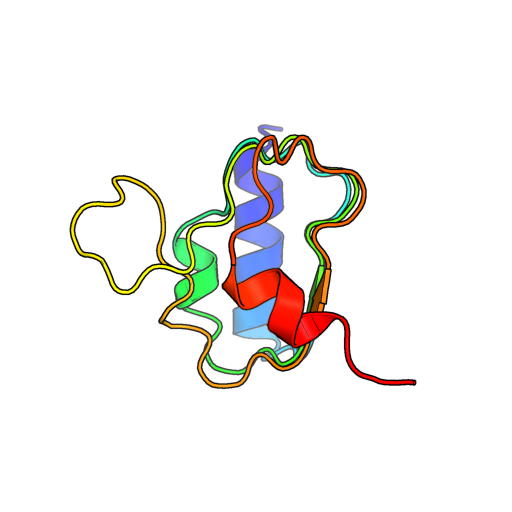C C . TYR A 1 93 ? 3.186 -14.924 5.969 1.00 51.47 93 TYR A C 1
ATOM 718 O O . TYR A 1 93 ? 2.422 -15.123 6.905 1.00 51.47 93 TYR A O 1
ATOM 726 N N . LEU A 1 94 ? 2.765 -14.398 4.810 1.00 49.75 94 LEU A N 1
ATOM 727 C CA . LEU A 1 94 ? 1.348 -14.117 4.528 1.00 49.75 94 LEU A CA 1
ATOM 728 C C . LEU A 1 94 ? 0.631 -15.257 3.788 1.00 49.75 94 LEU A C 1
ATOM 730 O O . LEU A 1 94 ? -0.574 -15.166 3.578 1.00 49.75 94 LEU A O 1
ATOM 734 N N . VAL A 1 95 ? 1.342 -16.311 3.365 1.00 49.19 95 VAL A N 1
ATOM 735 C CA . VAL A 1 95 ? 0.737 -17.469 2.670 1.00 49.19 95 VAL A CA 1
ATOM 736 C C . VAL A 1 95 ? 0.281 -18.590 3.610 1.00 49.19 95 VAL A C 1
ATOM 738 O O . VAL A 1 95 ? -0.197 -19.611 3.125 1.00 49.19 95 VAL A O 1
ATOM 741 N N . GLU A 1 96 ? 0.395 -18.427 4.929 1.00 42.31 96 GLU A N 1
ATOM 742 C CA . GLU A 1 96 ? -0.133 -19.393 5.901 1.00 42.31 96 GLU A CA 1
ATOM 743 C C . GLU A 1 96 ? -1.466 -18.920 6.487 1.00 42.31 96 GLU A C 1
ATOM 745 O O . GLU A 1 96 ? -1.503 -18.407 7.594 1.00 42.31 96 GLU A O 1
ATOM 750 N N . GLU A 1 97 ? -2.556 -19.137 5.754 1.00 38.91 97 GLU A N 1
ATOM 751 C CA . GLU A 1 97 ? -3.884 -19.391 6.330 1.00 38.91 97 GLU A CA 1
ATOM 752 C C . GLU A 1 97 ? -4.563 -20.458 5.431 1.00 38.91 97 GLU A C 1
ATOM 754 O O . GLU A 1 97 ? -5.039 -20.130 4.347 1.00 38.91 97 GLU A O 1
ATOM 759 N N . ASP A 1 98 ? -4.478 -21.726 5.876 1.00 37.03 98 ASP A N 1
ATOM 760 C CA . ASP A 1 98 ? -5.132 -22.999 5.449 1.00 37.03 98 ASP A CA 1
ATOM 761 C C . ASP A 1 98 ? -5.516 -23.254 3.964 1.00 37.03 98 ASP A C 1
ATOM 763 O O . ASP A 1 98 ? -6.487 -22.659 3.438 1.00 37.03 98 ASP A O 1
#

InterPro domains:
  IPR001611 Leucine-rich repeat [PF00560] (73-90)
  IPR001611 Leucine-rich repeat [PS51450] (73-94)
  IPR032675 Leucine-rich repeat domain superfamily [G3DSA:3.80.10.10] (2-95)

pLDDT: mean 74.36, std 15.8, range [37.03, 91.19]

Organism: NCBI:txid882448

Radius of gyration: 12.88 Å; chains: 1; bounding box: 32×34×29 Å

Secondary structure (DSSP, 8-state):
--HHHHHHHHHHHHHHHT-SEEE-TTS--SS--GGGGG-TT-SEEE-TTS--S-------TT--S--GGG-TT--EEE-TTS--SS--GGGGGSS---

Sequence (98 aa):
MSLDSTVERRIAQALTENADVLDLAGLRLERVPESVRELTGITQLRLRFNLIVEVPIGWESSVPYASLAGLSSLEELDVSGNNLDEVPEWAMYLVEED